Protein AF-A0PGA7-F1 (afdb_monomer)

pLDDT: mean 93.74, std 6.68, range [57.59, 98.19]

Sequence (94 aa):
TFLCVVGDQFARLKKGDRYFYDLGGQPGSFSEPQLQEIRRASWARVLCDNSDNIQAVQPLAFQLTGSQFNQPADCRGPIIPRPNLQLWRGERVG

Solvent-accessible surface area (backbone atoms only — not comparable to full-atom values): 5914 Å² total; per-residue (Å²): 110,72,65,56,56,56,52,51,52,54,51,49,54,57,74,70,39,91,77,40,75,86,49,68,96,49,97,87,39,57,52,72,73,48,46,56,28,58,69,49,56,44,69,32,36,52,50,42,75,75,38,97,86,47,58,55,43,30,63,57,63,87,58,73,84,84,44,88,89,47,52,69,40,47,50,88,41,82,84,39,49,78,54,66,68,70,76,58,67,87,59,78,85,125

Secondary structure (DSSP, 8-state):
-HHHHHHHHHHHHHHH-TT-TT--SSTTPPPHHHHHHHHT--HHHHHHHS-TT-SEE-SSTTSPTT-TTS--EETTSTTSPPP-GGGGTT----

Organism: Penaeus vannamei (NCBI:txid6689)

Radius of gyration: 16.99 Å; Cα contacts (8 Å, |Δi|>4): 88; chains: 1; bounding box: 36×40×35 Å

InterPro domains:
  IPR010255 Haem peroxidase superfamily [SSF48113] (1-90)
  IPR019791 Haem peroxidase, animal-type [PF03098] (1-62)
  IPR019791 Haem peroxidase, animal-type [PS50292] (1-92)
  IPR037120 Haem peroxidase domain superfamily, animal type [G3DSA:1.10.640.10] (1-92)

Foldseek 3Di:
DVCVVVVVVVVCVQVVDPQNACDPDDVNHDDPLQSVLVVLDDPQLVCLVPDDPDQWDFRHNPDDPDDPNRDTDGNPDPSNDHRDPCSCPPPDPD

Mean predicted aligned error: 4.25 Å

Structure (mmCIF, N/CA/C/O backbone):
data_AF-A0PGA7-F1
#
_entry.id   AF-A0PGA7-F1
#
loop_
_atom_site.group_PDB
_atom_site.id
_atom_site.type_symbol
_atom_site.label_atom_id
_atom_site.label_alt_id
_atom_site.label_comp_id
_atom_site.label_asym_id
_atom_site.label_entity_id
_atom_site.label_seq_id
_atom_site.pdbx_PDB_ins_code
_atom_site.Cartn_x
_atom_site.Cartn_y
_atom_site.Cartn_z
_atom_site.occupancy
_atom_site.B_iso_or_equiv
_atom_site.auth_seq_id
_atom_site.auth_comp_id
_atom_site.auth_asym_id
_atom_site.auth_atom_id
_atom_site.pdbx_PDB_model_num
ATOM 1 N N . THR A 1 1 ? -12.044 22.724 -9.300 1.00 75.31 1 THR A N 1
ATOM 2 C CA . THR A 1 1 ? -13.397 22.196 -9.583 1.00 75.31 1 THR A CA 1
ATOM 3 C C . THR A 1 1 ? -13.450 20.674 -9.713 1.00 75.31 1 THR A C 1
ATOM 5 O O . THR A 1 1 ? -14.071 20.117 -8.833 1.00 75.31 1 THR A O 1
ATOM 8 N N . PHE A 1 2 ? -12.782 19.917 -10.594 1.00 95.06 2 PHE A N 1
ATOM 9 C CA . PHE A 1 2 ? -12.805 18.427 -10.466 1.00 95.06 2 PHE A CA 1
ATOM 10 C C . PHE A 1 2 ? -12.159 17.905 -9.157 1.00 95.06 2 PHE A C 1
ATOM 12 O O . PHE A 1 2 ? -12.706 17.036 -8.485 1.00 95.06 2 PHE A O 1
ATOM 19 N N . LEU A 1 3 ? -11.051 18.531 -8.736 1.00 96.50 3 LEU A N 1
ATOM 20 C CA . LEU A 1 3 ? -10.352 18.230 -7.477 1.00 96.50 3 LEU A CA 1
ATOM 21 C C . LEU A 1 3 ? -11.262 18.288 -6.236 1.00 96.50 3 LEU A C 1
ATOM 23 O O . LEU A 1 3 ? -11.124 17.458 -5.346 1.00 96.50 3 LEU A O 1
ATOM 27 N N . CYS A 1 4 ? -12.189 19.252 -6.185 1.00 96.94 4 CYS A N 1
ATOM 28 C CA . CYS A 1 4 ? -13.121 19.396 -5.064 1.00 96.94 4 CYS A CA 1
ATOM 29 C C . CYS A 1 4 ? -14.090 18.211 -5.003 1.00 96.94 4 CYS A C 1
ATOM 31 O O . CYS A 1 4 ? -14.256 17.621 -3.943 1.00 96.94 4 CYS A O 1
ATOM 33 N N . VAL A 1 5 ? -14.658 17.817 -6.149 1.00 98.06 5 VAL A N 1
ATOM 34 C CA . VAL A 1 5 ? -15.566 16.665 -6.229 1.00 98.06 5 VAL A CA 1
ATOM 35 C C . VAL A 1 5 ? -14.842 15.392 -5.800 1.00 98.06 5 VAL A C 1
ATOM 37 O O . VAL A 1 5 ? -15.306 14.712 -4.894 1.00 98.06 5 VAL A O 1
ATOM 40 N N . VAL A 1 6 ? -13.674 15.100 -6.378 1.00 98.06 6 VAL A N 1
ATOM 41 C CA . VAL A 1 6 ? -12.899 13.902 -6.019 1.00 98.06 6 VAL A CA 1
ATOM 42 C C . VAL A 1 6 ? -12.524 13.917 -4.534 1.00 98.06 6 VAL A C 1
ATOM 44 O O . VAL A 1 6 ? -12.786 12.948 -3.826 1.00 98.06 6 VAL A O 1
ATOM 47 N N . GLY A 1 7 ? -11.970 15.025 -4.038 1.00 97.75 7 GLY A N 1
ATOM 48 C CA . GLY A 1 7 ? -11.554 15.146 -2.641 1.00 97.75 7 GLY A CA 1
ATOM 49 C C . GLY A 1 7 ? -12.708 14.983 -1.647 1.00 97.75 7 GLY A C 1
ATOM 50 O O . GLY A 1 7 ? -12.573 14.235 -0.680 1.00 97.75 7 GLY A O 1
ATOM 51 N N . ASP A 1 8 ? -13.850 15.632 -1.896 1.00 98.06 8 ASP A N 1
ATOM 52 C CA . ASP A 1 8 ? -15.036 15.527 -1.039 1.00 98.06 8 ASP A CA 1
ATOM 53 C C . ASP A 1 8 ? -15.598 14.098 -1.028 1.00 98.06 8 ASP A C 1
ATOM 55 O O . ASP A 1 8 ? -15.880 13.562 0.045 1.00 98.06 8 ASP A O 1
ATOM 59 N N . GLN A 1 9 ? -15.675 13.433 -2.187 1.00 98.19 9 GLN A N 1
ATOM 60 C CA . GLN A 1 9 ? -16.160 12.051 -2.252 1.00 98.19 9 GLN A CA 1
ATOM 61 C C . GLN A 1 9 ? -15.241 11.078 -1.497 1.00 98.19 9 GLN A C 1
ATOM 63 O O . GLN A 1 9 ? -15.726 10.312 -0.665 1.00 98.19 9 GLN A O 1
ATOM 68 N N . PHE A 1 10 ? -13.919 11.141 -1.695 1.00 98.12 10 PHE A N 1
ATOM 69 C CA . PHE A 1 10 ? -12.982 10.283 -0.954 1.00 98.12 10 PHE A CA 1
ATOM 70 C C . PHE A 1 10 ? -13.007 10.552 0.558 1.00 98.12 10 PHE A C 1
ATOM 72 O O . PHE A 1 10 ? -12.941 9.612 1.353 1.00 98.12 10 PHE A O 1
ATOM 79 N N . ALA A 1 11 ? -13.149 11.815 0.976 1.00 97.94 11 ALA A N 1
ATOM 80 C CA . ALA A 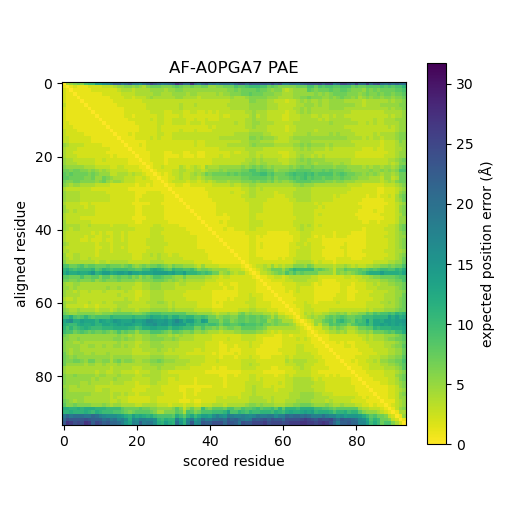1 11 ? -13.254 12.164 2.390 1.00 97.94 11 ALA A CA 1
ATOM 81 C C . ALA A 1 11 ? -14.531 11.601 3.032 1.00 97.94 11 ALA A C 1
ATOM 83 O O . ALA A 1 11 ? -14.474 11.091 4.153 1.00 97.94 11 ALA A O 1
ATOM 84 N N . ARG A 1 12 ? -15.672 11.672 2.334 1.00 98.19 12 ARG A N 1
ATOM 85 C CA . ARG A 1 12 ? -16.946 11.103 2.800 1.00 98.19 12 ARG A CA 1
ATOM 86 C C . ARG A 1 12 ? -16.891 9.583 2.884 1.00 98.19 12 ARG A C 1
ATOM 88 O O . ARG A 1 12 ? -17.334 9.043 3.890 1.00 98.19 12 ARG A O 1
ATOM 95 N N . LEU A 1 13 ? -16.303 8.919 1.887 1.00 98.12 13 LEU A N 1
ATOM 96 C CA . LEU A 1 13 ? -16.117 7.465 1.895 1.00 98.12 13 LEU A CA 1
ATOM 97 C C . LEU A 1 13 ? -15.269 7.019 3.090 1.00 98.12 13 LEU A C 1
ATOM 99 O O . LEU A 1 13 ? -15.693 6.145 3.835 1.00 98.12 13 LEU A O 1
ATOM 103 N N . LYS A 1 14 ? -14.125 7.674 3.338 1.00 97.00 14 LYS A N 1
ATOM 104 C CA . LYS A 1 14 ? -13.279 7.351 4.498 1.00 97.00 14 LYS A CA 1
ATOM 105 C C . LYS A 1 14 ? -13.996 7.597 5.831 1.00 97.00 14 LYS A C 1
ATOM 107 O O . LYS A 1 14 ? -13.943 6.755 6.714 1.00 97.00 14 LYS A O 1
ATOM 112 N N . LYS A 1 15 ? -14.637 8.760 6.004 1.00 96.50 15 LYS A N 1
ATOM 113 C CA . LYS A 1 15 ? -15.267 9.140 7.285 1.00 96.50 15 LYS A CA 1
ATOM 114 C C . LYS A 1 15 ? -16.561 8.378 7.579 1.00 96.50 15 LYS A C 1
ATOM 116 O O . LYS A 1 15 ? -16.915 8.235 8.743 1.00 96.50 15 LYS A O 1
ATOM 121 N N . GLY A 1 16 ? -17.288 7.974 6.540 1.00 96.62 16 GLY A N 1
ATOM 122 C CA . GLY A 1 16 ? -18.569 7.278 6.658 1.00 96.62 16 GLY A CA 1
ATOM 123 C C . GLY A 1 16 ? -18.446 5.764 6.825 1.00 96.62 16 GLY A C 1
ATOM 124 O O . GLY A 1 16 ? -19.437 5.119 7.159 1.00 96.62 16 GLY A O 1
ATOM 125 N N . ASP A 1 17 ? -17.263 5.195 6.602 1.00 96.69 17 ASP A N 1
ATOM 126 C CA . ASP A 1 17 ? -17.025 3.761 6.716 1.00 96.69 17 ASP A CA 1
ATOM 127 C C . ASP A 1 17 ? -16.621 3.376 8.147 1.00 96.69 17 ASP A C 1
ATOM 129 O O . ASP A 1 17 ? -15.530 3.687 8.624 1.00 96.69 17 ASP A O 1
ATOM 133 N N . ARG A 1 18 ? -17.513 2.654 8.833 1.00 94.88 18 ARG A N 1
ATOM 134 C CA . ARG A 1 18 ? -17.283 2.140 10.193 1.00 94.88 18 ARG A CA 1
ATOM 135 C C . ARG A 1 18 ? -16.121 1.141 10.263 1.00 94.88 18 ARG A C 1
ATOM 137 O O . ARG A 1 18 ? -15.538 0.970 11.329 1.00 94.88 18 ARG A O 1
ATOM 144 N N . TYR A 1 19 ? -15.802 0.480 9.155 1.00 94.44 19 TYR A N 1
ATOM 145 C CA . TYR A 1 19 ? -14.758 -0.537 9.051 1.00 94.44 19 TYR A CA 1
ATOM 146 C C . TYR A 1 19 ? -13.503 -0.015 8.350 1.00 94.44 19 TYR A C 1
ATOM 148 O O . TYR A 1 19 ? -12.644 -0.806 7.955 1.00 94.44 19 TYR A O 1
ATOM 156 N N . PHE A 1 20 ? -13.374 1.307 8.201 1.00 96.75 20 PHE A N 1
ATOM 157 C CA . PHE A 1 20 ? -12.182 1.883 7.607 1.00 96.75 20 PHE A CA 1
ATOM 158 C C . PHE A 1 20 ? -10.936 1.447 8.398 1.00 96.75 20 PHE A C 1
ATOM 160 O O . PHE A 1 20 ? -10.891 1.545 9.624 1.00 96.75 20 PHE A O 1
ATOM 167 N N . TYR A 1 21 ? -9.924 0.945 7.688 1.00 95.88 21 TYR A N 1
ATOM 168 C CA . TYR A 1 21 ? -8.878 0.088 8.263 1.00 95.88 21 TYR A CA 1
ATOM 169 C C . TYR A 1 21 ? -8.036 0.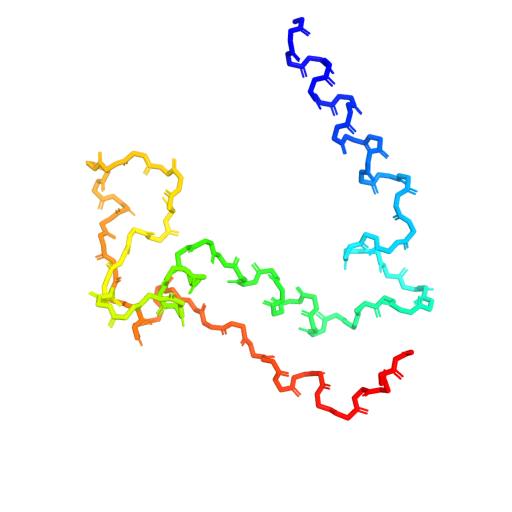719 9.389 1.00 95.88 21 TYR A C 1
ATOM 171 O O . TYR A 1 21 ? -7.439 -0.006 10.178 1.00 95.88 21 TYR A O 1
ATOM 179 N N . ASP A 1 22 ? -7.932 2.049 9.457 1.00 95.56 22 ASP A N 1
ATOM 180 C CA . ASP A 1 22 ? -7.132 2.747 10.473 1.00 95.56 22 ASP A CA 1
ATOM 181 C C . ASP A 1 22 ? -7.944 3.195 11.702 1.00 95.56 22 ASP A C 1
ATOM 183 O O . ASP A 1 22 ? -7.388 3.815 12.611 1.00 95.56 22 ASP A O 1
ATOM 187 N N . LEU A 1 23 ? -9.237 2.855 11.763 1.00 95.62 23 LEU A N 1
ATOM 188 C CA . LEU A 1 23 ? -10.081 3.121 12.922 1.00 95.62 23 LEU A CA 1
ATOM 189 C C . LEU A 1 23 ? -9.787 2.123 14.047 1.00 95.62 23 LEU A C 1
ATOM 191 O O . LEU A 1 23 ? -9.960 0.914 13.892 1.00 95.62 23 LEU A O 1
ATOM 195 N N . GLY A 1 24 ? -9.388 2.645 15.207 1.00 94.38 24 GLY A N 1
ATOM 196 C CA . GLY A 1 24 ? -9.14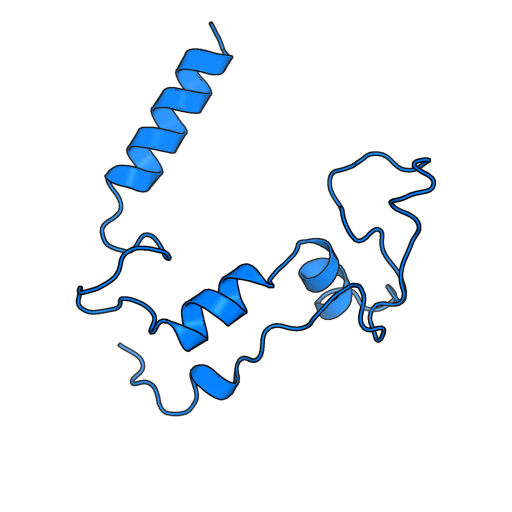8 1.869 16.425 1.00 94.38 24 GLY A CA 1
ATOM 197 C C . GLY A 1 24 ? -10.338 1.858 17.390 1.00 94.38 24 GLY A C 1
ATOM 198 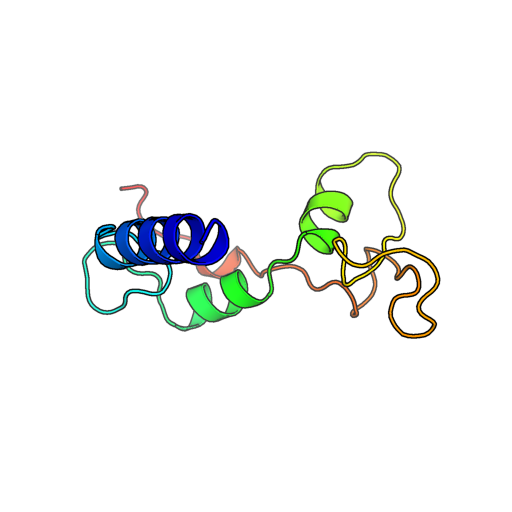O O . GLY A 1 24 ? -11.234 2.698 17.318 1.00 94.38 24 GLY A O 1
ATOM 199 N N . GLY A 1 25 ? -10.314 0.922 18.342 1.00 90.94 25 GLY A N 1
ATOM 200 C CA . GLY A 1 25 ? -11.242 0.898 19.480 1.00 90.94 25 GLY A CA 1
ATOM 201 C C . GLY A 1 25 ? -12.660 0.402 19.178 1.00 90.94 25 GLY A C 1
ATOM 202 O O . GLY A 1 25 ? -13.533 0.542 20.031 1.00 90.94 25 GLY A O 1
ATOM 203 N N . GLN A 1 26 ? -12.906 -0.181 18.001 1.00 90.69 26 GLN A N 1
ATOM 204 C CA . GLN A 1 26 ? -14.204 -0.742 17.623 1.00 90.69 26 GLN A CA 1
ATOM 205 C C . GLN A 1 26 ? -14.129 -2.264 17.428 1.00 90.69 26 GLN A C 1
ATOM 207 O O . GLN A 1 26 ? -13.058 -2.807 17.145 1.00 90.69 26 GLN A O 1
ATOM 212 N N . PRO A 1 27 ? -15.261 -2.985 17.527 1.00 88.88 27 PRO A N 1
ATOM 213 C CA . PRO A 1 27 ? -15.321 -4.378 17.101 1.00 88.88 27 PRO A CA 1
ATOM 214 C C . PRO A 1 27 ? -14.910 -4.513 15.628 1.00 88.88 27 PRO A C 1
ATOM 216 O O . PRO A 1 27 ? -15.536 -3.903 14.757 1.00 88.88 27 PRO A O 1
ATOM 219 N N . GLY A 1 28 ? -13.875 -5.316 15.373 1.00 86.69 28 GLY A N 1
ATOM 220 C CA . GLY A 1 28 ? -13.291 -5.520 14.043 1.00 86.69 28 GLY A CA 1
ATOM 221 C C . GLY A 1 28 ? -12.137 -4.575 13.688 1.00 86.69 28 GLY A C 1
ATOM 222 O O . GLY A 1 28 ? -11.563 -4.729 12.615 1.00 86.69 28 GLY A O 1
ATOM 223 N N . SER A 1 29 ? -11.772 -3.625 14.560 1.00 94.06 29 SER A N 1
ATOM 224 C CA . SER A 1 29 ? -10.547 -2.835 14.393 1.00 94.06 29 SER A CA 1
ATOM 225 C C . SER A 1 29 ? -9.316 -3.739 14.393 1.00 94.06 29 SER A C 1
ATOM 227 O O . SER A 1 29 ? -9.201 -4.631 15.235 1.00 94.06 29 SER A O 1
ATOM 229 N N . PHE A 1 30 ? -8.357 -3.453 13.512 1.00 95.38 30 PHE A N 1
ATOM 230 C CA . PHE A 1 30 ? -7.038 -4.075 13.590 1.00 95.38 30 PHE A CA 1
ATOM 231 C C . PHE A 1 30 ? -6.320 -3.659 14.881 1.00 95.38 30 PHE A C 1
ATOM 233 O O . PHE A 1 30 ? -6.445 -2.527 15.355 1.00 95.38 30 PHE A O 1
ATOM 240 N N . SER A 1 31 ? -5.527 -4.572 15.435 1.00 94.75 31 SER A N 1
ATOM 241 C CA . SER A 1 31 ? -4.551 -4.243 16.473 1.00 94.75 31 SER A CA 1
ATOM 242 C C . SER A 1 31 ? -3.443 -3.341 15.916 1.00 94.75 31 SER A C 1
ATOM 244 O O . SER A 1 31 ? -3.164 -3.341 14.716 1.00 94.75 31 SER A O 1
ATOM 246 N N . GLU A 1 32 ? -2.759 -2.592 16.785 1.00 95.62 32 GLU A N 1
ATOM 247 C CA . GLU A 1 32 ? -1.658 -1.721 16.348 1.00 95.62 32 GLU A CA 1
ATOM 248 C C . GLU A 1 32 ? -0.563 -2.491 15.574 1.00 95.62 32 GLU A C 1
ATOM 250 O O . GLU A 1 32 ? -0.176 -2.027 14.501 1.00 95.62 32 GLU A O 1
ATOM 255 N N . PRO A 1 33 ? -0.105 -3.689 16.003 1.00 96.25 33 PRO A N 1
ATOM 256 C CA . PRO A 1 33 ? 0.859 -4.468 15.224 1.00 96.25 33 PRO A CA 1
ATOM 257 C C . PRO A 1 33 ? 0.358 -4.835 13.819 1.00 96.25 33 PRO A C 1
ATOM 259 O O . PRO A 1 33 ? 1.102 -4.717 12.848 1.00 96.25 33 PRO A O 1
ATOM 262 N N . GLN A 1 34 ? -0.907 -5.237 13.687 1.00 96.38 34 GLN A N 1
ATOM 263 C CA . GLN A 1 34 ? -1.521 -5.536 12.390 1.00 96.38 34 GLN A CA 1
ATOM 264 C C . GLN A 1 34 ? -1.587 -4.296 11.495 1.00 96.38 34 GLN A C 1
ATOM 266 O O . GLN A 1 34 ? -1.228 -4.352 10.319 1.00 96.38 34 GLN A O 1
ATOM 271 N N . LEU A 1 35 ? -1.983 -3.149 12.052 1.00 97.06 35 LEU A N 1
ATOM 272 C CA . LEU A 1 35 ? -2.043 -1.890 11.316 1.00 97.06 35 LEU A CA 1
ATOM 273 C C . LEU A 1 35 ? -0.661 -1.464 10.796 1.00 97.06 35 LEU A C 1
ATOM 275 O O . LEU A 1 35 ? -0.551 -0.958 9.677 1.00 97.06 35 LEU A O 1
ATOM 279 N N . GLN A 1 36 ? 0.402 -1.712 11.567 1.00 97.44 36 GLN A N 1
ATOM 280 C CA . GLN A 1 36 ? 1.778 -1.480 11.122 1.00 97.44 36 GLN A CA 1
ATOM 281 C C . GLN A 1 36 ? 2.170 -2.375 9.941 1.00 97.44 36 GLN A C 1
ATOM 283 O O . GLN A 1 36 ? 2.829 -1.900 9.017 1.00 97.44 36 GLN A O 1
ATOM 288 N N . GLU A 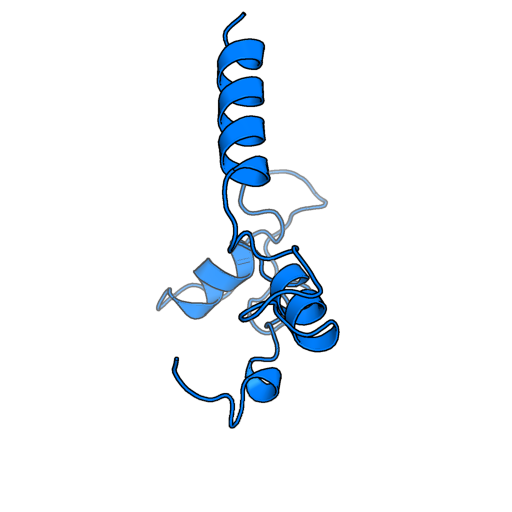1 37 ? 1.735 -3.636 9.912 1.00 97.62 37 GLU A N 1
ATOM 289 C CA . GLU A 1 37 ? 1.980 -4.519 8.766 1.00 97.62 37 GLU A CA 1
ATOM 290 C C . GLU A 1 37 ? 1.152 -4.132 7.534 1.00 97.62 37 GLU A C 1
ATOM 292 O O . GLU A 1 37 ? 1.685 -4.131 6.424 1.00 97.62 37 GLU A O 1
ATOM 297 N N . ILE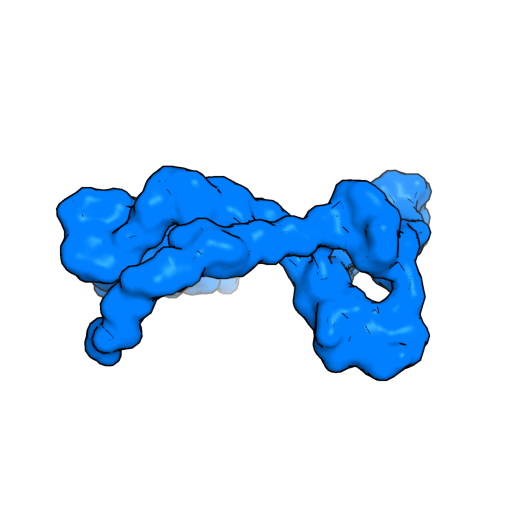 A 1 38 ? -0.104 -3.700 7.703 1.00 97.12 38 ILE A N 1
ATOM 298 C CA . ILE A 1 38 ? -0.916 -3.157 6.596 1.00 97.12 38 ILE A CA 1
ATOM 299 C C . ILE A 1 38 ? -0.230 -1.930 5.981 1.00 97.12 38 ILE A C 1
ATOM 301 O O . ILE A 1 38 ? -0.143 -1.819 4.761 1.00 97.12 38 ILE A O 1
ATOM 305 N N . ARG A 1 39 ? 0.315 -1.021 6.802 1.00 96.56 39 ARG A N 1
ATOM 306 C CA . ARG A 1 39 ? 1.020 0.188 6.328 1.00 96.56 39 ARG A CA 1
ATOM 307 C C . ARG A 1 39 ? 2.292 -0.110 5.524 1.00 96.56 39 ARG A C 1
ATOM 309 O O . ARG A 1 39 ? 2.739 0.757 4.780 1.00 96.56 39 ARG A O 1
ATOM 316 N N . ARG A 1 40 ? 2.869 -1.309 5.652 1.00 96.12 40 ARG A N 1
ATOM 317 C CA . ARG A 1 40 ? 4.015 -1.763 4.841 1.00 96.12 40 ARG A CA 1
ATOM 318 C C . ARG A 1 40 ? 3.607 -2.260 3.455 1.00 96.12 40 ARG A C 1
ATOM 320 O O . ARG A 1 40 ? 4.477 -2.434 2.602 1.00 96.12 40 ARG A O 1
ATOM 327 N N . ALA A 1 41 ? 2.319 -2.518 3.222 1.00 96.12 41 ALA A N 1
ATOM 328 C CA . ALA A 1 41 ? 1.837 -2.958 1.923 1.00 96.12 41 ALA A CA 1
ATOM 329 C C . ALA A 1 41 ? 2.105 -1.894 0.846 1.00 96.12 41 ALA A C 1
ATOM 331 O O . ALA A 1 41 ? 2.018 -0.689 1.079 1.00 96.12 41 ALA A O 1
ATOM 332 N N . SER A 1 42 ? 2.425 -2.351 -0.361 1.00 97.50 42 SER A N 1
ATOM 333 C CA . SER A 1 42 ? 2.684 -1.490 -1.514 1.00 97.50 42 SER A CA 1
ATOM 334 C C . SER A 1 42 ? 2.213 -2.167 -2.795 1.00 97.50 42 SER A C 1
ATOM 336 O O . SER A 1 42 ? 2.182 -3.395 -2.885 1.00 97.50 42 SER A O 1
ATOM 338 N N . TRP A 1 43 ? 1.897 -1.379 -3.822 1.00 97.31 43 TRP A N 1
ATOM 339 C CA . TRP A 1 43 ? 1.581 -1.926 -5.144 1.00 97.31 43 TRP A CA 1
ATOM 340 C C . TRP A 1 43 ? 2.744 -2.719 -5.741 1.00 97.31 43 TRP A C 1
ATOM 342 O O . TRP A 1 43 ? 2.517 -3.762 -6.345 1.00 97.31 43 TRP A O 1
ATOM 352 N N . ALA A 1 44 ? 3.985 -2.290 -5.493 1.00 97.25 44 ALA A N 1
ATOM 353 C CA . ALA A 1 44 ? 5.179 -3.051 -5.850 1.00 97.25 44 ALA A CA 1
ATOM 354 C C . ALA A 1 44 ? 5.148 -4.469 -5.252 1.00 97.25 44 ALA A C 1
ATOM 356 O O . ALA A 1 44 ? 5.374 -5.449 -5.959 1.00 97.25 44 ALA A O 1
ATOM 357 N N . ARG A 1 45 ? 4.789 -4.595 -3.967 1.00 97.69 45 ARG A N 1
ATOM 358 C CA . ARG A 1 45 ? 4.654 -5.894 -3.298 1.00 97.69 45 ARG A CA 1
ATOM 359 C C . ARG A 1 45 ? 3.539 -6.745 -3.903 1.00 97.69 45 ARG A C 1
ATOM 361 O O . ARG A 1 45 ? 3.765 -7.923 -4.164 1.00 97.69 45 ARG A O 1
ATOM 368 N N . VAL A 1 46 ? 2.372 -6.150 -4.161 1.00 97.06 46 VAL A N 1
ATOM 369 C CA . VAL A 1 46 ? 1.236 -6.842 -4.797 1.00 97.06 46 VAL A CA 1
ATOM 370 C C . VAL A 1 46 ? 1.646 -7.412 -6.154 1.00 97.06 46 VAL A C 1
ATOM 372 O O . VAL A 1 46 ? 1.407 -8.588 -6.411 1.00 97.06 46 VAL A O 1
ATOM 375 N N . LEU A 1 47 ? 2.324 -6.623 -6.990 1.00 96.56 47 LEU A N 1
ATOM 376 C CA . LEU A 1 47 ? 2.818 -7.081 -8.291 1.00 96.56 47 LEU A CA 1
ATOM 377 C C . LEU A 1 47 ? 3.820 -8.230 -8.144 1.00 96.56 47 LEU A C 1
ATOM 379 O O . LEU A 1 47 ? 3.681 -9.248 -8.819 1.00 96.56 47 LEU A O 1
ATOM 383 N N . CYS A 1 48 ? 4.786 -8.094 -7.236 1.00 96.94 48 CYS A N 1
ATOM 384 C CA . CYS A 1 48 ? 5.798 -9.115 -6.997 1.00 96.94 48 CYS A CA 1
ATOM 385 C C . CYS A 1 48 ? 5.240 -10.442 -6.446 1.00 96.94 48 CYS A C 1
ATOM 387 O O . CYS A 1 48 ? 5.873 -11.476 -6.628 1.00 96.94 48 CYS A O 1
ATOM 389 N N . ASP A 1 49 ? 4.124 -10.429 -5.709 1.00 96.25 49 ASP A N 1
ATOM 390 C CA . ASP A 1 49 ? 3.528 -11.647 -5.133 1.00 96.25 49 ASP A CA 1
ATOM 391 C C . ASP A 1 49 ? 2.526 -12.347 -6.050 1.00 96.25 49 ASP A C 1
ATOM 393 O O . ASP A 1 49 ? 2.251 -13.525 -5.842 1.00 96.25 49 ASP A O 1
ATOM 397 N N . ASN A 1 50 ? 1.985 -11.644 -7.048 1.00 96.12 50 ASN A N 1
ATOM 398 C CA . ASN A 1 50 ? 0.869 -12.130 -7.867 1.00 96.12 50 ASN A CA 1
ATOM 399 C C . ASN A 1 50 ? 1.197 -12.200 -9.367 1.00 96.12 50 ASN A C 1
ATOM 401 O O . ASN A 1 50 ? 0.285 -12.272 -10.186 1.00 96.12 50 ASN A O 1
ATOM 405 N N . SER A 1 51 ? 2.478 -12.151 -9.739 1.00 94.19 51 SER A N 1
ATOM 406 C CA . SER A 1 51 ? 2.907 -12.234 -11.139 1.00 94.19 51 SER A CA 1
ATOM 407 C C . SER A 1 51 ? 3.959 -13.322 -11.319 1.00 94.19 51 SER A C 1
ATOM 409 O O . SER A 1 51 ? 4.952 -13.345 -10.596 1.00 94.19 51 SER A O 1
ATOM 41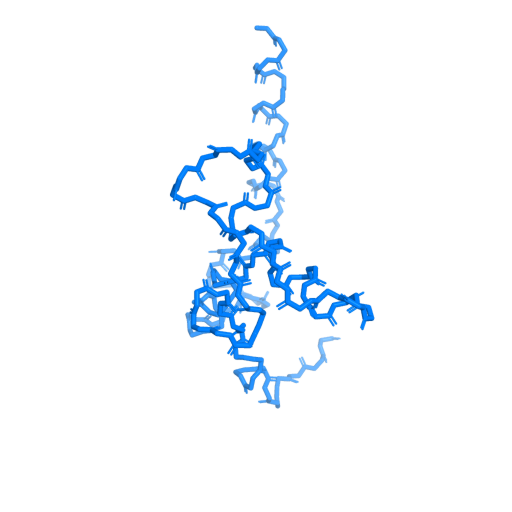1 N N . ASP A 1 52 ? 3.788 -14.173 -12.329 1.00 88.88 52 ASP A N 1
ATOM 412 C CA . ASP A 1 52 ? 4.618 -15.374 -12.502 1.00 88.88 52 ASP A CA 1
ATOM 413 C C . ASP A 1 52 ? 6.084 -15.072 -12.860 1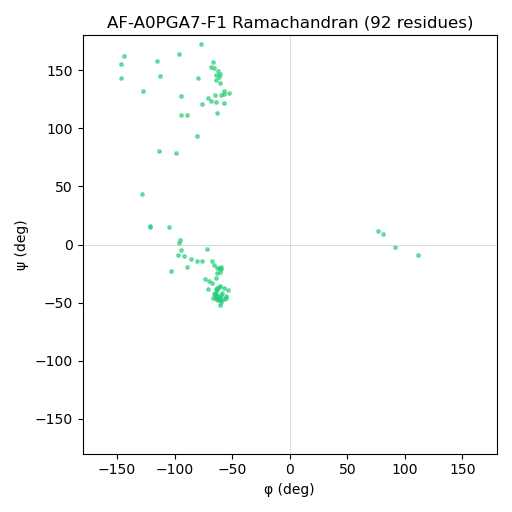.00 88.88 52 ASP A C 1
ATOM 415 O O . ASP A 1 52 ? 6.993 -15.789 -12.451 1.00 88.88 52 ASP A O 1
ATOM 419 N N . ASN A 1 53 ? 6.331 -13.990 -13.607 1.00 90.81 53 ASN A N 1
ATOM 420 C CA . ASN A 1 53 ? 7.644 -13.687 -14.195 1.00 90.81 53 ASN A CA 1
ATOM 421 C C . ASN A 1 53 ? 8.231 -12.338 -13.749 1.00 90.81 53 ASN A C 1
ATOM 423 O O . ASN A 1 53 ? 9.168 -11.831 -14.366 1.00 90.81 53 ASN A O 1
ATOM 427 N N . ILE A 1 54 ? 7.696 -11.737 -12.684 1.00 94.31 54 ILE A N 1
ATOM 428 C CA . ILE A 1 54 ? 8.202 -10.466 -12.159 1.00 94.31 54 ILE A CA 1
ATOM 429 C C . ILE A 1 54 ? 9.206 -10.736 -11.038 1.00 94.31 54 ILE A C 1
ATOM 431 O O . ILE A 1 54 ? 8.850 -11.176 -9.949 1.00 94.31 54 ILE A O 1
ATOM 435 N N . GLN A 1 55 ? 10.477 -10.433 -11.308 1.00 95.88 55 GLN A N 1
ATOM 436 C CA . GLN A 1 55 ? 11.560 -10.544 -10.322 1.00 95.88 55 GLN A CA 1
ATOM 437 C C . GLN A 1 55 ? 11.981 -9.192 -9.743 1.00 95.88 55 GLN A C 1
ATOM 439 O O . GLN A 1 55 ? 12.522 -9.147 -8.644 1.00 95.88 55 GLN A O 1
ATOM 444 N N . ALA A 1 56 ? 11.715 -8.092 -10.450 1.00 96.19 56 ALA A N 1
ATOM 445 C CA . ALA A 1 56 ? 12.007 -6.743 -9.989 1.00 96.19 56 ALA A CA 1
ATOM 446 C C . ALA A 1 56 ? 10.959 -5.750 -10.500 1.00 96.19 56 ALA A C 1
ATOM 448 O O . ALA A 1 56 ? 10.494 -5.865 -11.634 1.00 96.19 56 ALA A O 1
ATOM 449 N N . VAL A 1 57 ? 10.614 -4.762 -9.674 1.00 96.31 57 VAL A N 1
ATOM 450 C CA . VAL A 1 57 ? 9.674 -3.677 -10.012 1.00 96.31 57 VAL A CA 1
ATOM 451 C C . VAL A 1 57 ? 10.116 -2.369 -9.377 1.00 96.31 57 VAL A C 1
ATOM 453 O O . VAL A 1 57 ? 10.892 -2.362 -8.423 1.00 96.31 57 VAL A O 1
ATOM 456 N N . GLN A 1 58 ? 9.604 -1.248 -9.875 1.00 96.88 58 GLN A N 1
ATOM 457 C CA . GLN A 1 58 ? 9.791 0.041 -9.218 1.00 96.88 58 GLN A CA 1
ATOM 458 C C . GLN A 1 58 ? 9.099 0.048 -7.839 1.00 96.88 58 GLN A C 1
ATOM 460 O O . GLN A 1 58 ? 7.904 -0.256 -7.773 1.00 96.88 58 GLN A O 1
ATOM 465 N N . PRO A 1 59 ? 9.789 0.427 -6.744 1.00 96.06 59 PRO A N 1
ATOM 466 C CA . PRO A 1 59 ? 9.178 0.514 -5.414 1.00 96.06 59 PRO A CA 1
ATOM 467 C C . PRO A 1 59 ? 7.964 1.454 -5.359 1.00 96.06 59 PRO A C 1
ATOM 469 O O . PRO A 1 59 ? 6.966 1.157 -4.700 1.00 96.06 59 PRO A O 1
ATOM 472 N N . LEU A 1 60 ? 8.014 2.571 -6.092 1.00 96.56 60 LEU A N 1
ATOM 473 C CA . LEU A 1 60 ? 6.910 3.517 -6.252 1.00 96.56 60 LEU A CA 1
ATOM 474 C C . LEU A 1 60 ? 6.195 3.244 -7.582 1.00 96.56 60 LEU A C 1
ATOM 476 O O . LEU A 1 60 ? 6.409 3.946 -8.568 1.00 96.56 60 LEU A O 1
ATOM 480 N N . ALA A 1 61 ? 5.343 2.216 -7.604 1.00 95.25 61 ALA A N 1
ATOM 481 C CA . ALA A 1 61 ? 4.725 1.670 -8.823 1.00 95.25 61 ALA A CA 1
ATOM 482 C C . ALA A 1 61 ? 3.869 2.662 -9.642 1.00 95.25 61 ALA A C 1
ATOM 484 O O . ALA A 1 61 ? 3.642 2.440 -10.827 1.00 95.25 61 ALA A O 1
ATOM 485 N N . PHE A 1 62 ? 3.391 3.753 -9.033 1.00 95.50 62 PHE A N 1
ATOM 486 C CA . PHE A 1 62 ? 2.627 4.797 -9.732 1.00 95.50 62 PHE A CA 1
ATOM 487 C C . PHE A 1 62 ? 3.482 5.948 -10.267 1.00 95.50 62 PHE A C 1
ATOM 489 O O . PHE A 1 62 ? 2.970 6.798 -10.994 1.00 95.50 62 PHE A O 1
ATOM 496 N N . GLN A 1 63 ? 4.764 6.019 -9.904 1.00 94.81 63 GLN A N 1
ATOM 497 C CA . GLN A 1 63 ? 5.663 7.001 -10.499 1.00 94.81 63 GLN A CA 1
ATOM 498 C C . GLN A 1 63 ? 6.128 6.522 -11.871 1.00 94.81 63 GLN A C 1
ATOM 500 O O . GLN A 1 63 ? 6.400 5.340 -12.074 1.00 94.81 63 GLN A O 1
ATOM 505 N N . LEU A 1 64 ? 6.265 7.467 -12.802 1.00 89.75 64 LEU A N 1
ATOM 506 C CA . LEU A 1 64 ? 6.811 7.183 -14.123 1.00 89.75 64 LEU A CA 1
ATOM 507 C C . LEU A 1 64 ? 8.245 6.651 -14.024 1.00 89.75 64 LEU A C 1
ATOM 509 O O . LEU A 1 64 ? 9.039 7.048 -13.165 1.00 89.75 64 LEU A O 1
ATOM 513 N N . THR A 1 65 ? 8.579 5.764 -14.955 1.00 82.56 65 THR A N 1
ATOM 514 C CA . THR A 1 65 ? 9.939 5.259 -15.136 1.00 82.56 65 THR A CA 1
ATOM 515 C C . THR A 1 65 ? 10.894 6.391 -15.512 1.00 82.56 65 THR A C 1
ATOM 517 O O . THR A 1 65 ? 10.503 7.335 -16.195 1.00 82.56 65 THR A O 1
ATOM 520 N N . GLY A 1 66 ? 12.162 6.278 -15.109 1.00 81.56 66 GLY A N 1
ATOM 521 C CA . GLY A 1 66 ? 13.214 7.251 -15.442 1.00 81.56 66 GLY A CA 1
ATOM 522 C C . GLY A 1 66 ? 13.718 8.074 -14.255 1.00 81.56 66 GLY A C 1
ATOM 523 O O . GLY A 1 66 ? 14.742 8.739 -14.366 1.00 81.56 66 GLY A O 1
ATOM 524 N N . SER A 1 67 ? 13.069 7.984 -13.091 1.00 86.12 67 SER A N 1
ATOM 525 C CA . SER A 1 67 ? 13.636 8.511 -11.845 1.00 86.12 67 SER A CA 1
ATOM 526 C C . SER A 1 67 ? 14.818 7.656 -11.388 1.00 86.12 67 SER A C 1
ATOM 528 O O . SER A 1 67 ? 14.681 6.452 -11.169 1.00 86.12 67 SER A O 1
ATOM 530 N N . GLN A 1 68 ? 15.975 8.280 -11.163 1.00 86.69 68 GLN A N 1
ATOM 531 C CA . GLN A 1 68 ? 17.146 7.611 -10.579 1.00 86.69 68 GLN A CA 1
ATOM 532 C C . GLN A 1 68 ? 16.891 7.074 -9.159 1.00 86.69 68 GLN A C 1
ATOM 534 O O . GLN A 1 68 ? 17.585 6.170 -8.709 1.00 86.69 68 GLN A O 1
ATOM 539 N N . PHE A 1 69 ? 15.870 7.590 -8.468 1.00 89.50 69 PHE A N 1
ATOM 540 C CA . PHE A 1 69 ? 15.504 7.188 -7.107 1.00 89.50 69 PHE A CA 1
ATOM 541 C C . PHE A 1 69 ? 14.414 6.106 -7.059 1.00 89.50 69 PHE A C 1
ATOM 543 O O . PHE A 1 69 ? 14.074 5.634 -5.979 1.00 89.50 69 PHE A O 1
ATOM 550 N N . ASN A 1 70 ? 13.855 5.718 -8.209 1.00 95.31 70 ASN A N 1
ATOM 551 C CA . ASN A 1 70 ? 12.793 4.714 -8.321 1.00 95.31 70 ASN A CA 1
ATOM 552 C C . ASN A 1 70 ? 13.171 3.636 -9.347 1.00 95.31 70 ASN A C 1
ATOM 554 O O . ASN A 1 70 ? 12.379 3.266 -10.214 1.00 95.31 70 ASN A O 1
ATOM 558 N N . GLN A 1 71 ? 14.424 3.190 -9.300 1.00 95.19 71 GLN A N 1
ATOM 559 C CA . GLN A 1 71 ? 14.891 2.097 -10.144 1.00 95.19 71 GLN A CA 1
ATOM 560 C C . GLN A 1 71 ? 14.232 0.775 -9.725 1.00 95.19 71 GLN A C 1
ATOM 562 O O . GLN A 1 71 ? 13.857 0.632 -8.557 1.00 95.19 71 GLN A O 1
ATOM 567 N N . PRO A 1 72 ? 14.076 -0.190 -10.650 1.00 95.81 72 PRO A N 1
ATOM 568 C CA . PRO A 1 72 ? 13.587 -1.515 -10.301 1.00 95.81 72 PRO A CA 1
ATOM 569 C C . PRO A 1 72 ? 14.399 -2.123 -9.154 1.00 95.81 72 PRO A C 1
ATOM 571 O O . PRO A 1 72 ? 15.627 -2.157 -9.206 1.00 95.81 72 PRO A O 1
ATOM 574 N N . ALA A 1 73 ? 13.707 -2.619 -8.136 1.00 95.81 73 ALA A N 1
ATOM 575 C CA . ALA A 1 73 ? 14.294 -3.345 -7.023 1.00 95.81 73 ALA A CA 1
ATOM 576 C C . ALA A 1 73 ? 13.837 -4.804 -7.053 1.00 95.81 73 ALA A C 1
ATOM 578 O O . ALA A 1 73 ? 12.698 -5.091 -7.422 1.00 95.81 73 ALA A O 1
ATOM 579 N N . ASP A 1 74 ? 14.724 -5.713 -6.644 1.00 97.00 74 ASP A N 1
ATOM 580 C CA . ASP A 1 74 ? 14.425 -7.142 -6.538 1.00 97.00 74 ASP A CA 1
ATOM 581 C C . ASP A 1 74 ? 13.264 -7.379 -5.556 1.00 97.00 74 ASP A C 1
ATOM 583 O O . ASP A 1 74 ? 13.287 -6.935 -4.404 1.00 97.00 74 ASP A O 1
ATOM 587 N N . CYS A 1 75 ? 12.261 -8.125 -6.011 1.00 96.75 75 CYS A N 1
ATOM 588 C CA . CYS A 1 75 ? 11.087 -8.539 -5.256 1.00 96.75 75 CYS A CA 1
ATOM 589 C C . CYS A 1 75 ? 11.410 -9.378 -4.006 1.00 96.75 75 CYS A C 1
ATOM 591 O O . CYS A 1 75 ? 10.548 -9.534 -3.137 1.00 96.75 75 CYS A O 1
ATOM 593 N N . ARG A 1 76 ? 12.599 -9.977 -3.913 1.00 95.31 76 ARG A N 1
ATOM 594 C CA . ARG A 1 76 ? 13.089 -10.721 -2.740 1.00 95.31 76 ARG A CA 1
ATOM 595 C C . ARG A 1 76 ? 13.993 -9.876 -1.842 1.00 95.31 76 ARG A C 1
ATOM 597 O O . ARG A 1 76 ? 14.323 -10.313 -0.742 1.00 95.31 76 ARG A O 1
ATOM 604 N N . GLY A 1 77 ? 14.380 -8.687 -2.298 1.00 95.38 77 GLY A N 1
ATOM 605 C CA . GLY A 1 77 ? 15.203 -7.752 -1.546 1.00 95.38 77 GLY A CA 1
ATOM 606 C C . GLY A 1 77 ? 14.430 -6.997 -0.454 1.00 95.38 77 GLY A C 1
ATOM 607 O O . GLY A 1 77 ? 13.202 -7.060 -0.376 1.00 95.38 77 GLY A O 1
ATOM 608 N N . PRO A 1 78 ? 15.141 -6.228 0.387 1.00 95.31 78 PRO A N 1
ATOM 609 C CA . PRO A 1 78 ? 14.547 -5.512 1.518 1.00 95.31 78 PRO A CA 1
ATOM 610 C C . PRO A 1 78 ? 13.776 -4.241 1.122 1.00 95.31 78 PRO A C 1
ATOM 612 O O . PRO A 1 78 ? 13.037 -3.700 1.939 1.00 95.31 78 PRO A O 1
ATOM 615 N N . ILE A 1 79 ? 13.946 -3.750 -0.111 1.00 96.38 79 ILE A N 1
ATOM 616 C CA . ILE A 1 79 ? 13.346 -2.492 -0.587 1.00 96.38 79 ILE A CA 1
ATOM 617 C C . ILE A 1 79 ? 11.825 -2.608 -0.767 1.00 96.38 79 ILE A C 1
ATOM 619 O O . ILE A 1 79 ? 11.111 -1.627 -0.573 1.00 96.38 79 ILE A O 1
ATOM 623 N N . ILE A 1 80 ? 11.323 -3.800 -1.114 1.00 97.31 80 ILE A N 1
ATOM 624 C CA . ILE A 1 80 ? 9.892 -4.079 -1.302 1.00 97.31 80 ILE A CA 1
ATOM 625 C C . ILE A 1 80 ? 9.449 -5.062 -0.206 1.00 97.31 80 ILE A C 1
ATOM 627 O O . ILE A 1 80 ? 9.378 -6.277 -0.443 1.00 97.31 80 ILE A O 1
ATOM 631 N N . PRO A 1 81 ? 9.187 -4.567 1.019 1.00 96.25 81 PRO A N 1
ATOM 632 C CA . PRO A 1 81 ? 8.930 -5.419 2.170 1.00 96.25 81 PRO A CA 1
ATOM 633 C C . PRO A 1 81 ? 7.633 -6.219 2.017 1.00 96.25 81 PRO A C 1
ATOM 635 O O . PRO A 1 81 ? 6.679 -5.797 1.360 1.00 96.25 81 PRO A O 1
ATOM 638 N N . ARG A 1 82 ? 7.598 -7.388 2.662 1.00 96.00 82 ARG A N 1
ATOM 639 C CA . ARG A 1 82 ? 6.406 -8.234 2.785 1.00 96.00 82 ARG A CA 1
ATOM 640 C C . ARG A 1 82 ? 5.693 -7.922 4.102 1.00 96.00 82 ARG A C 1
ATOM 642 O O . ARG A 1 82 ? 6.357 -7.987 5.137 1.00 96.00 82 ARG A O 1
ATOM 649 N N . PRO A 1 83 ? 4.381 -7.633 4.085 1.00 96.12 83 PRO A N 1
ATOM 650 C CA . PRO A 1 83 ? 3.581 -7.619 5.302 1.00 96.12 83 PRO A CA 1
ATOM 651 C C . PRO A 1 83 ? 3.650 -8.974 6.015 1.00 96.12 83 PRO A C 1
ATOM 653 O O . PRO A 1 83 ? 3.467 -10.029 5.401 1.00 96.12 83 PRO A O 1
ATOM 656 N N . ASN A 1 84 ? 3.904 -8.957 7.318 1.00 96.44 84 ASN A N 1
ATOM 657 C CA . ASN A 1 84 ? 3.905 -10.145 8.153 1.00 96.44 84 ASN A CA 1
ATOM 658 C C . ASN A 1 84 ? 2.473 -10.535 8.546 1.00 96.44 84 ASN A C 1
ATOM 660 O O . ASN A 1 84 ? 1.940 -10.107 9.569 1.00 96.44 84 ASN A O 1
ATOM 664 N N . LEU A 1 85 ? 1.870 -11.425 7.760 1.00 95.31 85 LEU A N 1
ATOM 665 C CA . LEU A 1 85 ? 0.507 -11.909 8.002 1.00 95.31 85 LEU A CA 1
ATOM 666 C C . LEU A 1 85 ? 0.380 -12.850 9.214 1.00 95.31 85 LEU A C 1
ATOM 668 O O . LEU A 1 85 ? -0.728 -13.224 9.588 1.00 95.31 85 LEU A O 1
ATOM 672 N N . GLN A 1 86 ? 1.483 -13.214 9.880 1.00 96.38 86 GLN A N 1
ATOM 673 C CA . GLN A 1 86 ? 1.420 -14.058 11.080 1.00 96.38 86 GLN A CA 1
ATOM 674 C C . GLN A 1 86 ? 0.723 -13.371 12.258 1.00 96.38 86 GLN A C 1
ATOM 676 O O . GLN A 1 86 ? 0.274 -14.058 13.171 1.00 96.38 86 GLN A O 1
ATOM 681 N N . LEU A 1 87 ? 0.582 -12.043 12.224 1.00 94.94 87 LEU A N 1
ATOM 682 C CA . LEU A 1 87 ? -0.149 -11.286 13.242 1.00 94.94 87 LEU A CA 1
ATOM 683 C C . LEU A 1 87 ? -1.664 -11.551 13.240 1.00 94.94 87 LEU A C 1
ATOM 685 O O . LEU A 1 87 ? -2.330 -11.213 14.208 1.00 94.94 87 LEU A O 1
ATOM 689 N N . TRP A 1 88 ? -2.201 -12.178 12.190 1.00 93.69 88 TRP A N 1
ATOM 690 C CA . TRP A 1 88 ? -3.606 -12.599 12.093 1.00 93.69 88 TRP A CA 1
ATOM 691 C C . TRP A 1 88 ? -3.819 -14.064 12.488 1.00 93.69 88 TRP A C 1
ATOM 693 O O . TRP A 1 88 ? -4.928 -14.595 12.408 1.00 93.69 88 TRP A O 1
ATOM 703 N N . ARG A 1 89 ? -2.757 -14.770 12.895 1.00 94.69 89 ARG A N 1
ATOM 704 C CA . ARG A 1 89 ? -2.856 -16.187 13.239 1.00 94.69 89 ARG A CA 1
ATOM 705 C C . ARG A 1 89 ? -3.773 -16.371 14.451 1.00 94.69 89 ARG A C 1
ATOM 707 O O . ARG A 1 89 ? -3.485 -15.870 15.531 1.00 94.69 89 ARG A O 1
ATOM 714 N N . GLY A 1 90 ? -4.825 -17.171 14.282 1.00 86.94 90 GLY A N 1
ATOM 715 C CA . GLY A 1 90 ? -5.759 -17.497 15.362 1.00 86.94 90 GLY A CA 1
ATOM 716 C C . GLY A 1 90 ? -6.815 -16.424 15.627 1.00 86.94 90 GLY A C 1
ATOM 717 O O . GLY A 1 90 ? -7.558 -16.550 16.600 1.00 86.94 90 GLY A O 1
ATOM 718 N N . GLU A 1 91 ? -6.918 -15.398 14.774 1.00 85.62 91 GLU A N 1
ATOM 719 C CA . GLU A 1 91 ? -8.092 -14.533 14.797 1.00 85.62 91 GLU A CA 1
ATOM 720 C C . GLU A 1 91 ? -9.346 -15.317 14.425 1.00 85.62 91 GLU A C 1
ATOM 722 O O . GLU A 1 91 ? -9.341 -16.202 13.565 1.00 85.62 91 GLU A O 1
ATOM 727 N N . ARG A 1 92 ? -10.442 -14.994 15.113 1.00 74.56 92 ARG A N 1
ATOM 728 C CA . ARG A 1 92 ? -11.747 -15.563 14.801 1.00 74.56 92 ARG A CA 1
ATOM 729 C C . ARG A 1 92 ? -12.177 -15.008 13.449 1.00 74.56 92 ARG A C 1
ATOM 731 O O . ARG A 1 92 ? -12.254 -13.792 13.293 1.00 74.56 92 ARG A O 1
ATOM 738 N N . VAL A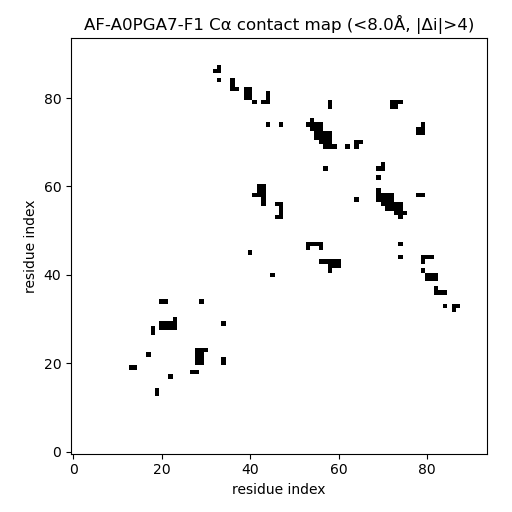 1 93 ? -12.471 -15.893 12.502 1.00 62.88 93 VAL A N 1
ATOM 739 C CA . VAL A 1 93 ? -13.219 -15.511 11.301 1.00 62.88 93 VAL A CA 1
ATOM 740 C C . VAL A 1 93 ? -14.589 -15.055 11.799 1.00 62.88 93 VAL A C 1
ATOM 742 O O . VAL A 1 93 ? -15.287 -15.837 12.449 1.00 62.88 93 VAL A O 1
ATOM 745 N N . GLY A 1 94 ? -14.873 -13.762 11.637 1.00 57.59 94 GLY A N 1
ATOM 746 C CA . GLY A 1 94 ? -16.151 -13.158 12.017 1.00 57.59 94 GLY A CA 1
ATOM 747 C C . GLY A 1 94 ? -17.322 -13.717 11.225 1.00 57.59 94 GLY A C 1
ATOM 748 O O . GLY A 1 94 ? -17.087 -14.256 10.120 1.00 57.59 94 GLY A O 1
#